Protein AF-A0A165IA42-F1 (afdb_monomer_lite)

Secondary structure (DSSP, 8-state):
--BSSSSS-PBPPP-SS----S---TTHHHHHHHHHHHH-TT--EEEE-S-HHHHHHHHHHHT-HHHHHHTTSHHHHHHHTTEEEE---SHHHHHHHHHH-----SS---TTTS-SS--SEEEE-STHHHHTT-TTS------

Structure (mmCIF, N/CA/C/O backbone):
data_AF-A0A165IA42-F1
#
_entry.id   AF-A0A165IA42-F1
#
loop_
_atom_site.group_PDB
_atom_site.id
_atom_site.type_symbol
_atom_site.label_atom_id
_atom_site.label_alt_id
_atom_site.label_comp_id
_atom_site.label_asym_id
_atom_site.label_entity_id
_atom_site.label_seq_id
_atom_site.pdbx_PDB_ins_code
_atom_site.Cartn_x
_atom_site.Cartn_y
_atom_site.Cartn_z
_atom_site.occupancy
_atom_site.B_iso_or_equiv
_atom_site.auth_seq_id
_atom_site.auth_comp_id
_atom_site.auth_asym_id
_atom_site.auth_atom_id
_atom_site.pdbx_PDB_model_num
ATOM 1 N N . MET A 1 1 ? -14.996 5.527 -6.397 1.00 72.50 1 MET A N 1
ATOM 2 C CA . MET A 1 1 ? -14.810 4.058 -6.387 1.00 72.50 1 MET A CA 1
ATOM 3 C C . MET A 1 1 ? -13.319 3.771 -6.484 1.00 72.50 1 MET A C 1
ATOM 5 O O . MET A 1 1 ? -12.635 4.562 -7.125 1.00 72.50 1 MET A O 1
ATOM 9 N N . ALA A 1 2 ? -12.822 2.720 -5.830 1.00 82.62 2 ALA A N 1
ATOM 10 C CA . ALA A 1 2 ? -11.395 2.396 -5.826 1.00 82.62 2 ALA A CA 1
ATOM 11 C C . ALA A 1 2 ? -10.935 1.867 -7.200 1.00 82.62 2 ALA A C 1
ATOM 13 O O . ALA A 1 2 ? -11.703 1.201 -7.901 1.00 82.62 2 ALA A O 1
ATOM 14 N N . THR A 1 3 ? -9.700 2.176 -7.593 1.00 88.25 3 THR A N 1
ATOM 15 C CA . THR A 1 3 ? -9.101 1.785 -8.879 1.00 88.25 3 THR A CA 1
ATOM 16 C C . THR A 1 3 ? -7.704 1.213 -8.659 1.00 88.25 3 THR A C 1
ATOM 18 O O . THR A 1 3 ? -6.947 1.704 -7.831 1.00 88.25 3 THR A O 1
ATOM 21 N N . LEU A 1 4 ? -7.338 0.183 -9.426 1.00 86.88 4 LEU A N 1
ATOM 22 C CA . LEU A 1 4 ? -5.971 -0.367 -9.435 1.00 86.88 4 LEU A CA 1
ATOM 23 C C . LEU A 1 4 ? -5.025 0.412 -10.352 1.00 86.88 4 LEU A C 1
ATOM 25 O O . LEU A 1 4 ? -3.820 0.201 -10.327 1.00 86.88 4 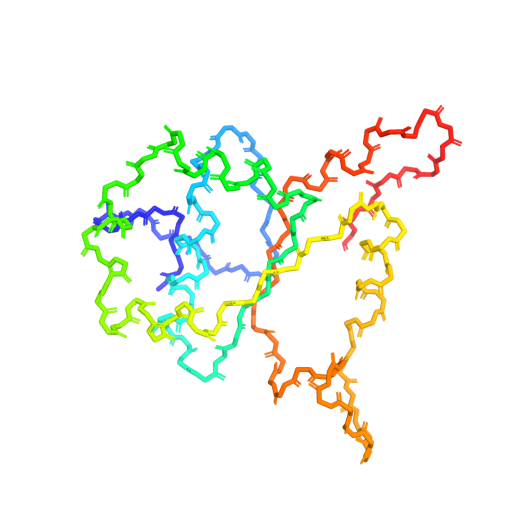LEU A O 1
ATOM 29 N N . PHE A 1 5 ? -5.570 1.282 -11.196 1.00 87.69 5 PHE A N 1
ATOM 30 C CA . PHE A 1 5 ? -4.837 1.958 -12.254 1.00 87.69 5 PHE A CA 1
ATOM 31 C C . PHE A 1 5 ? -5.125 3.462 -12.217 1.00 87.69 5 PHE A C 1
ATOM 33 O O . PHE A 1 5 ? -6.182 3.871 -11.710 1.00 87.69 5 PHE A O 1
ATOM 40 N N . PRO A 1 6 ? -4.211 4.282 -12.764 1.00 83.75 6 PRO A N 1
ATOM 41 C CA . PRO A 1 6 ? -4.422 5.715 -12.888 1.00 83.75 6 PRO A CA 1
ATOM 42 C C . PRO A 1 6 ? -5.593 6.024 -13.825 1.00 83.75 6 PRO A C 1
ATOM 44 O O . PRO A 1 6 ? -5.820 5.335 -14.817 1.00 83.75 6 PRO A O 1
ATOM 47 N N . THR A 1 7 ? -6.352 7.074 -13.519 1.00 78.50 7 THR A N 1
ATOM 48 C CA . THR A 1 7 ? -7.513 7.469 -14.326 1.00 78.50 7 THR A CA 1
ATOM 49 C C . THR A 1 7 ? -7.109 7.952 -15.726 1.00 78.50 7 THR A C 1
ATOM 51 O O . THR A 1 7 ? -6.124 8.685 -15.828 1.00 78.50 7 THR A O 1
ATOM 54 N N . PRO A 1 8 ? -7.899 7.662 -16.780 1.00 78.88 8 PRO A N 1
ATOM 55 C CA . PRO A 1 8 ? -9.167 6.927 -16.771 1.00 78.88 8 PRO A CA 1
ATOM 56 C C . PRO A 1 8 ? -8.946 5.407 -16.698 1.00 78.88 8 PRO A C 1
ATOM 58 O O . PRO A 1 8 ? -8.324 4.814 -17.572 1.00 78.88 8 PRO A O 1
ATOM 61 N N . ALA A 1 9 ? -9.491 4.775 -15.658 1.00 81.81 9 ALA A N 1
ATOM 62 C CA . ALA A 1 9 ? -9.319 3.356 -15.369 1.00 81.81 9 ALA A CA 1
ATOM 63 C C . ALA A 1 9 ? -10.646 2.716 -14.950 1.00 81.81 9 ALA A C 1
ATOM 65 O O . ALA A 1 9 ? -11.513 3.415 -14.413 1.00 81.81 9 ALA A O 1
ATOM 66 N N . PRO A 1 10 ? -10.807 1.395 -15.153 1.00 85.12 10 PRO A N 1
ATOM 67 C CA . PRO A 1 10 ? -11.959 0.677 -14.636 1.00 85.12 10 PRO A CA 1
ATOM 68 C C . PRO A 1 10 ? -11.983 0.755 -13.108 1.00 85.12 10 PRO A C 1
ATOM 70 O O . PRO A 1 10 ? -10.966 0.579 -12.431 1.00 85.12 10 PRO A O 1
ATOM 73 N N . THR A 1 11 ? -13.165 1.028 -12.571 1.00 88.31 11 THR A N 1
ATOM 74 C CA . THR A 1 11 ? -13.413 1.007 -11.135 1.00 88.31 11 THR A CA 1
ATOM 75 C C . THR A 1 11 ? -13.674 -0.415 -10.674 1.00 88.31 11 THR A C 1
ATOM 77 O O . THR A 1 11 ? -14.300 -1.213 -11.374 1.00 88.31 11 THR A O 1
ATOM 80 N N . LEU A 1 12 ? -13.190 -0.737 -9.479 1.00 88.44 12 LEU A N 1
ATOM 81 C CA . LEU A 1 12 ? -13.529 -1.996 -8.836 1.00 88.44 12 LEU A CA 1
ATOM 82 C C . LEU A 1 12 ? -14.973 -1.941 -8.311 1.00 88.44 12 LEU A C 1
ATOM 84 O O . LEU A 1 12 ? -15.416 -0.873 -7.867 1.00 88.44 12 LEU A O 1
ATOM 88 N N . PRO A 1 13 ? -15.708 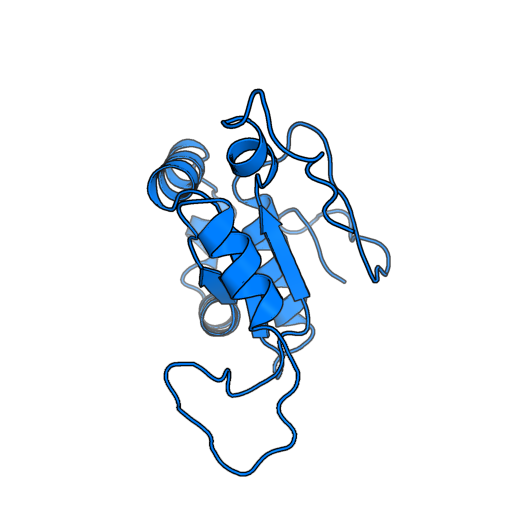-3.068 -8.343 1.00 87.88 13 PRO A N 1
ATOM 89 C CA . PRO A 1 13 ? -16.993 -3.175 -7.663 1.00 87.88 13 PRO A CA 1
ATOM 90 C C . PRO A 1 13 ? -16.809 -3.013 -6.150 1.00 87.88 13 PRO A C 1
ATOM 92 O O . PRO A 1 13 ? -15.694 -3.060 -5.639 1.00 87.88 13 PRO A O 1
ATOM 95 N N . GLU A 1 14 ? -17.900 -2.827 -5.413 1.00 88.06 14 GLU A N 1
ATOM 96 C CA . GLU A 1 14 ? -17.837 -2.823 -3.952 1.00 88.06 14 GLU A CA 1
ATOM 97 C C . GLU A 1 14 ? -17.377 -4.197 -3.438 1.00 88.06 14 GLU A C 1
ATOM 99 O O . GLU A 1 14 ? -17.881 -5.234 -3.873 1.00 88.06 14 GLU A O 1
ATOM 104 N N . PHE A 1 15 ? -16.411 -4.211 -2.519 1.00 88.69 15 PHE A N 1
ATOM 105 C CA . PHE A 1 15 ? -15.851 -5.435 -1.955 1.00 88.69 15 PHE A CA 1
ATOM 106 C C . PHE A 1 15 ? -15.675 -5.312 -0.442 1.00 88.69 15 PHE A C 1
ATOM 108 O O . PHE A 1 15 ? -15.369 -4.245 0.085 1.00 88.69 15 PHE A O 1
ATOM 115 N N . ARG A 1 16 ? -15.840 -6.440 0.258 1.00 89.19 16 ARG A N 1
ATOM 116 C CA . ARG A 1 16 ? -15.388 -6.599 1.653 1.00 89.19 16 ARG A CA 1
ATOM 117 C C . ARG A 1 16 ? -13.999 -7.221 1.708 1.00 89.19 16 ARG A C 1
ATOM 119 O O . ARG A 1 16 ? -13.151 -6.786 2.473 1.00 89.19 16 ARG A O 1
ATOM 126 N N . SER A 1 17 ? -13.784 -8.219 0.863 1.00 90.06 17 SER A N 1
ATOM 127 C CA . SER A 1 17 ? -12.506 -8.858 0.599 1.00 90.06 17 SER A CA 1
ATOM 128 C C . SER A 1 17 ? -12.364 -9.029 -0.909 1.00 90.06 17 SER A C 1
ATOM 130 O O . SER A 1 17 ? -13.348 -9.256 -1.616 1.00 90.06 17 SER A O 1
ATOM 132 N N . LEU A 1 18 ? -11.142 -8.869 -1.404 1.00 90.56 18 LEU A N 1
ATOM 133 C CA . LEU A 1 18 ? -10.813 -9.011 -2.814 1.00 90.56 18 LEU A CA 1
ATOM 134 C C . LEU A 1 18 ? -9.454 -9.695 -2.917 1.00 90.56 18 LEU A C 1
ATOM 136 O O . LEU A 1 18 ? -8.470 -9.199 -2.372 1.00 90.56 18 LEU A O 1
ATOM 140 N N . LEU A 1 19 ? -9.417 -10.821 -3.624 1.00 90.19 19 LEU A N 1
ATOM 141 C CA . LEU A 1 19 ? -8.184 -11.501 -3.990 1.00 90.19 19 LEU A CA 1
ATOM 142 C C . LEU A 1 19 ? -7.894 -11.203 -5.460 1.00 90.19 19 LEU A C 1
ATOM 144 O O . LEU A 1 19 ? -8.746 -11.421 -6.320 1.00 90.19 19 LEU A O 1
ATOM 148 N N . ILE A 1 20 ? -6.701 -10.681 -5.730 1.00 88.31 20 ILE A N 1
ATOM 149 C CA . ILE A 1 20 ? -6.221 -10.401 -7.082 1.00 88.31 20 ILE A CA 1
ATOM 150 C C . ILE A 1 20 ? -5.047 -11.335 -7.332 1.00 88.31 20 ILE A C 1
ATOM 152 O O . ILE A 1 20 ? -4.029 -11.251 -6.648 1.00 88.31 20 ILE A O 1
ATOM 156 N N . GLU A 1 21 ? -5.200 -12.214 -8.314 1.00 86.94 21 GLU A N 1
ATOM 157 C CA . GLU A 1 21 ? -4.156 -13.139 -8.741 1.00 86.94 21 GLU A CA 1
ATOM 158 C C . GLU A 1 21 ? -3.706 -12.810 -10.164 1.00 86.94 21 GLU A C 1
ATOM 160 O O . GLU A 1 21 ? -4.492 -12.351 -10.996 1.00 86.94 21 GLU A O 1
ATOM 165 N N . GLY A 1 22 ? -2.432 -13.077 -10.448 1.00 83.62 22 GLY A N 1
ATOM 166 C CA . GLY A 1 22 ? -1.835 -12.890 -11.766 1.00 83.62 22 GLY A CA 1
ATOM 167 C C . GLY A 1 22 ? -0.902 -11.680 -11.861 1.00 83.62 22 GLY A C 1
ATOM 168 O O . GLY A 1 22 ? -0.598 -11.037 -10.855 1.00 83.62 22 GLY A O 1
ATOM 169 N N . PRO A 1 23 ? -0.395 -11.388 -13.071 1.00 81.38 23 PRO A N 1
ATOM 170 C CA . PRO A 1 23 ? 0.502 -10.264 -13.290 1.00 81.38 23 PRO A CA 1
ATOM 171 C C . PRO A 1 23 ? -0.268 -8.948 -13.147 1.00 81.38 23 PRO A C 1
ATOM 173 O O . PRO A 1 23 ? -1.169 -8.652 -13.930 1.00 81.38 23 PRO A O 1
ATOM 176 N N . PHE A 1 24 ? 0.102 -8.142 -12.157 1.00 85.75 24 PHE A N 1
ATOM 177 C CA . PHE A 1 24 ? -0.409 -6.787 -11.963 1.00 85.75 24 PHE A CA 1
ATOM 178 C C . PHE A 1 24 ? 0.755 -5.788 -11.932 1.00 85.75 24 PHE A C 1
ATOM 180 O O . PHE A 1 24 ? 1.917 -6.158 -11.761 1.00 85.75 24 PHE A O 1
ATOM 187 N N . HIS A 1 25 ? 0.455 -4.503 -12.121 1.00 88.31 25 HIS A N 1
ATOM 188 C CA . HIS A 1 25 ? 1.480 -3.460 -12.072 1.00 88.31 25 HIS A CA 1
ATOM 189 C C . HIS A 1 25 ? 2.010 -3.290 -10.641 1.00 88.31 25 HIS A C 1
ATOM 191 O O . HIS A 1 25 ? 1.195 -3.174 -9.726 1.00 88.31 25 HIS A O 1
ATOM 197 N N . PRO A 1 26 ? 3.330 -3.165 -10.415 1.00 90.06 26 PRO A N 1
ATOM 198 C CA . PRO A 1 26 ? 3.885 -2.944 -9.075 1.00 90.06 26 PRO A CA 1
ATOM 199 C C . PRO A 1 26 ? 3.295 -1.730 -8.339 1.00 90.06 26 PRO A C 1
ATOM 201 O O . PRO A 1 26 ? 3.209 -1.724 -7.113 1.00 90.06 26 PRO A O 1
ATOM 204 N N . SER A 1 27 ? 2.845 -0.707 -9.076 1.00 92.38 27 SER A N 1
ATOM 205 C CA . SER A 1 27 ? 2.177 0.477 -8.522 1.00 92.38 27 SER A CA 1
ATOM 206 C C . SER A 1 27 ? 0.677 0.298 -8.262 1.00 92.38 27 SER A C 1
ATOM 208 O O . SER A 1 27 ? 0.080 1.131 -7.580 1.00 92.38 27 SER A O 1
ATOM 210 N N . ALA A 1 28 ? 0.049 -0.781 -8.737 1.00 92.12 28 ALA A N 1
ATOM 211 C CA . ALA A 1 28 ? -1.379 -1.044 -8.555 1.00 92.12 28 ALA A CA 1
ATOM 212 C C . ALA A 1 28 ? -1.870 -0.973 -7.095 1.00 92.12 28 ALA A C 1
ATOM 214 O O . ALA A 1 28 ? -2.881 -0.307 -6.853 1.00 92.12 28 ALA A O 1
ATOM 215 N N . PRO A 1 29 ? -1.187 -1.573 -6.093 1.00 92.62 29 PRO A N 1
ATOM 216 C CA . PRO A 1 29 ? -1.591 -1.414 -4.694 1.00 92.62 29 PRO A CA 1
ATOM 217 C C . PRO A 1 29 ? -1.537 0.045 -4.222 1.00 92.62 29 PRO A C 1
ATOM 219 O O . PRO A 1 29 ? -2.372 0.458 -3.421 1.00 92.62 29 PRO A O 1
ATOM 222 N N . ILE A 1 30 ? -0.600 0.853 -4.733 1.00 92.94 30 ILE A N 1
ATOM 223 C CA . ILE A 1 30 ? -0.511 2.279 -4.392 1.00 92.94 30 ILE A CA 1
ATOM 224 C C . ILE A 1 30 ? -1.721 3.022 -4.953 1.00 92.94 30 ILE A C 1
ATOM 226 O O . ILE A 1 30 ? -2.383 3.745 -4.211 1.00 92.94 30 ILE A O 1
ATOM 230 N N . HIS A 1 31 ? -2.053 2.805 -6.227 1.00 93.06 31 HIS A N 1
ATOM 231 C CA . HIS A 1 31 ? -3.244 3.394 -6.851 1.00 93.06 31 HIS A CA 1
ATOM 232 C C . HIS A 1 31 ? -4.528 2.997 -6.121 1.00 93.06 31 HIS A C 1
ATOM 234 O O . HIS A 1 31 ? -5.383 3.852 -5.876 1.00 93.06 31 HIS A O 1
ATOM 240 N N . LEU A 1 32 ? -4.633 1.739 -5.682 1.00 92.81 32 LEU A N 1
ATOM 241 C CA . LEU A 1 32 ? -5.767 1.260 -4.892 1.00 92.81 32 LEU A CA 1
ATOM 242 C C . LEU A 1 32 ? -5.912 2.029 -3.582 1.00 92.81 32 LEU A C 1
ATOM 244 O O . LEU A 1 32 ? -6.986 2.542 -3.276 1.00 92.81 32 LEU A O 1
ATOM 248 N N . MET A 1 33 ? -4.827 2.139 -2.820 1.00 93.12 33 MET A N 1
ATOM 249 C CA . MET A 1 33 ? -4.845 2.831 -1.534 1.00 93.12 33 MET A CA 1
ATOM 250 C C . MET A 1 33 ? -5.117 4.325 -1.700 1.00 93.12 33 MET A C 1
ATOM 252 O O . MET A 1 33 ? -5.951 4.879 -0.985 1.00 93.12 33 MET A O 1
ATOM 256 N N . LEU A 1 34 ? -4.471 4.979 -2.669 1.00 92.44 34 LEU A N 1
ATOM 257 C CA . LEU A 1 34 ? -4.672 6.403 -2.933 1.00 92.44 34 LEU A CA 1
ATOM 258 C C . LEU A 1 34 ? -6.105 6.697 -3.384 1.00 92.44 34 LEU A C 1
ATOM 260 O O . LEU A 1 34 ? -6.724 7.627 -2.867 1.00 92.44 34 LEU A O 1
ATOM 264 N N . SER A 1 35 ? -6.653 5.898 -4.304 1.00 91.38 35 SER A N 1
ATOM 265 C CA . SER A 1 35 ? -8.030 6.064 -4.784 1.00 91.38 35 SER A CA 1
ATOM 266 C C . SER A 1 35 ? -9.061 5.780 -3.688 1.00 91.38 35 SER A C 1
ATOM 268 O O . SER A 1 35 ? -10.059 6.495 -3.598 1.00 91.38 35 SER A O 1
ATOM 270 N N . HIS A 1 36 ? -8.809 4.806 -2.807 1.00 91.44 36 HIS A N 1
ATOM 271 C CA . HIS A 1 36 ? -9.666 4.509 -1.655 1.00 91.44 36 HIS A CA 1
ATOM 272 C C . HIS A 1 36 ? -9.665 5.650 -0.628 1.00 91.44 36 HIS A C 1
ATOM 274 O O . HIS A 1 36 ? -10.716 6.177 -0.264 1.00 91.44 36 HIS A O 1
ATOM 280 N N . VAL A 1 37 ? -8.481 6.114 -0.224 1.00 91.19 37 VAL A N 1
ATOM 281 C CA . VAL A 1 37 ? -8.310 7.212 0.746 1.00 91.19 37 VAL A CA 1
ATOM 282 C C . VAL A 1 37 ? -8.803 8.557 0.208 1.00 91.19 37 VAL A C 1
ATOM 284 O O . VAL A 1 37 ? -9.208 9.430 0.982 1.00 91.19 37 VAL A O 1
ATOM 287 N N . ALA A 1 38 ? -8.759 8.761 -1.109 1.00 88.12 38 ALA A N 1
ATOM 288 C CA . ALA A 1 38 ? -9.312 9.956 -1.736 1.00 88.12 38 ALA A CA 1
ATOM 289 C C . ALA A 1 38 ? -10.841 10.041 -1.579 1.00 88.12 38 ALA A C 1
ATOM 291 O O . ALA A 1 38 ? -11.380 11.145 -1.525 1.00 88.12 38 ALA A O 1
ATOM 292 N N . LEU A 1 39 ? -11.531 8.899 -1.475 1.00 85.56 39 LEU 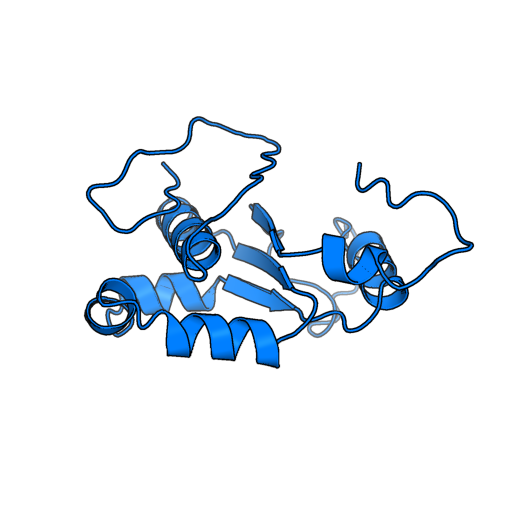A N 1
ATOM 293 C CA . LEU A 1 39 ? -12.981 8.833 -1.254 1.00 85.56 39 LEU A CA 1
ATOM 294 C C . LEU A 1 39 ? -13.342 8.964 0.230 1.00 85.56 39 LEU A C 1
ATOM 296 O O . LEU A 1 39 ? -14.389 9.518 0.558 1.00 85.56 39 LEU A O 1
ATOM 300 N N . GLU A 1 40 ? -12.470 8.488 1.121 1.00 85.31 40 GLU A N 1
ATOM 301 C CA . GLU A 1 40 ? -12.681 8.488 2.570 1.00 85.31 40 GLU A CA 1
ATOM 302 C C . GLU A 1 40 ? -11.615 9.329 3.302 1.00 85.31 40 GLU A C 1
ATOM 304 O O . GLU A 1 40 ? -10.670 8.786 3.882 1.00 85.31 40 GLU A O 1
ATOM 309 N N . PRO A 1 41 ? -11.752 10.669 3.348 1.00 78.75 41 PRO A N 1
ATOM 310 C CA . PRO A 1 41 ? -10.687 11.562 3.820 1.00 78.75 41 PRO A CA 1
ATOM 311 C C . PRO A 1 41 ? -10.323 11.398 5.305 1.00 78.75 41 PRO A C 1
ATOM 313 O O . PRO A 1 41 ? -9.237 11.804 5.714 1.00 78.75 41 PRO A O 1
ATOM 316 N N . PHE A 1 42 ? -11.205 10.800 6.110 1.00 83.69 42 PHE A N 1
ATOM 317 C CA . PHE A 1 42 ? -10.995 10.566 7.545 1.00 83.69 42 PHE A CA 1
ATOM 318 C C . PHE A 1 42 ? -10.451 9.173 7.868 1.00 83.69 42 PHE A C 1
ATOM 320 O O . PHE A 1 42 ? -10.232 8.857 9.038 1.00 83.69 42 PHE A O 1
ATOM 327 N N . ARG A 1 43 ? -10.264 8.322 6.858 1.00 87.38 43 ARG A N 1
ATOM 328 C CA . ARG A 1 43 ? -9.814 6.944 7.040 1.00 87.38 43 ARG A CA 1
ATOM 329 C C . ARG A 1 43 ? -8.366 6.787 6.603 1.00 87.38 43 ARG A C 1
ATOM 331 O O . ARG A 1 43 ? -7.817 7.594 5.851 1.00 87.38 43 ARG A O 1
ATOM 338 N N . ARG A 1 44 ? -7.745 5.738 7.132 1.00 91.00 44 ARG A N 1
ATOM 339 C CA . ARG A 1 44 ? -6.381 5.326 6.803 1.00 91.00 44 ARG A CA 1
ATOM 340 C C . ARG A 1 44 ? -6.416 3.985 6.098 1.00 91.00 44 ARG A C 1
ATOM 342 O O . ARG A 1 44 ? -7.383 3.234 6.233 1.00 91.00 44 ARG A O 1
ATOM 349 N N . THR A 1 45 ? -5.347 3.681 5.386 1.00 92.88 45 THR A N 1
ATOM 350 C CA . THR A 1 45 ? -5.155 2.367 4.773 1.00 92.88 45 THR A CA 1
ATOM 351 C C . THR A 1 45 ? -3.827 1.797 5.215 1.00 92.88 45 THR A C 1
ATOM 353 O O . THR A 1 45 ? -2.877 2.542 5.456 1.00 92.88 45 THR A O 1
ATOM 356 N N . LEU A 1 46 ? -3.798 0.481 5.380 1.00 93.25 46 LEU A N 1
ATOM 357 C CA . LEU A 1 46 ? -2.633 -0.248 5.848 1.00 93.25 46 LEU A CA 1
ATOM 358 C C . LEU A 1 46 ? -2.242 -1.274 4.794 1.00 93.25 46 LEU A C 1
ATOM 360 O O . LEU A 1 46 ? -3.074 -2.074 4.375 1.00 93.25 46 LEU A O 1
ATOM 364 N N . MET A 1 47 ? -0.977 -1.282 4.399 1.00 94.12 47 MET A N 1
ATOM 365 C CA . MET A 1 47 ? -0.411 -2.297 3.520 1.00 94.12 47 MET A CA 1
ATOM 366 C C . MET A 1 47 ? 0.643 -3.104 4.260 1.00 94.12 47 MET A C 1
ATOM 368 O O . MET A 1 47 ? 1.497 -2.544 4.947 1.00 94.12 47 MET A O 1
ATOM 372 N N . LEU A 1 48 ? 0.604 -4.420 4.088 1.00 93.00 48 LEU A N 1
ATOM 373 C CA . LEU A 1 48 ? 1.642 -5.335 4.542 1.00 93.00 48 LEU A CA 1
ATOM 374 C C . LEU A 1 48 ? 2.377 -5.871 3.314 1.00 93.00 48 LEU A C 1
ATOM 376 O O . LEU A 1 48 ? 1.743 -6.410 2.407 1.00 93.00 48 LEU A O 1
ATOM 380 N N . SER A 1 49 ? 3.699 -5.720 3.290 1.00 92.25 49 SER A N 1
ATOM 381 C CA . SER A 1 49 ? 4.560 -6.235 2.221 1.00 92.25 49 SER A CA 1
ATOM 382 C C . SER A 1 49 ? 5.777 -6.952 2.811 1.00 92.25 49 SER A C 1
ATOM 384 O O . SER A 1 49 ? 6.381 -6.433 3.740 1.00 92.25 49 SER A O 1
ATOM 386 N N . PRO A 1 50 ? 6.185 -8.119 2.303 1.00 89.19 50 PRO A N 1
ATOM 387 C CA . PRO A 1 50 ? 7.303 -8.892 2.852 1.00 89.19 50 PRO A CA 1
ATOM 388 C C . PRO A 1 50 ? 8.639 -8.139 2.846 1.00 89.19 50 PRO A C 1
ATOM 390 O O . PRO A 1 50 ? 9.442 -8.258 3.771 1.00 89.19 50 PRO A O 1
ATOM 393 N N . SER A 1 51 ? 8.889 -7.347 1.801 1.00 88.81 51 SER A N 1
ATOM 394 C CA . SER A 1 51 ? 10.195 -6.743 1.554 1.00 88.81 51 SER A CA 1
ATOM 395 C C . SER A 1 51 ? 10.056 -5.324 1.035 1.00 88.81 51 SER A C 1
ATOM 397 O O . SER A 1 51 ? 9.568 -5.068 -0.066 1.00 88.81 51 SER A O 1
ATOM 399 N N . ARG A 1 52 ? 10.568 -4.372 1.823 1.00 91.50 52 ARG A N 1
ATOM 400 C CA . ARG A 1 52 ? 10.667 -2.971 1.400 1.00 91.50 52 ARG A CA 1
ATOM 401 C C . ARG A 1 52 ? 11.582 -2.811 0.195 1.00 91.50 52 ARG A C 1
ATOM 403 O O . ARG A 1 52 ? 11.312 -1.975 -0.660 1.00 91.50 52 ARG A O 1
ATOM 410 N N . LYS A 1 53 ? 12.684 -3.564 0.160 1.00 92.38 53 LYS A N 1
ATOM 411 C CA . LYS A 1 53 ? 13.697 -3.450 -0.890 1.00 92.38 53 LYS A CA 1
ATOM 412 C C . LYS A 1 53 ? 13.120 -3.890 -2.229 1.00 92.38 53 LYS A C 1
ATOM 414 O O . LYS A 1 53 ? 13.240 -3.148 -3.200 1.00 92.38 53 LYS A O 1
ATOM 419 N N . ASP A 1 54 ? 12.465 -5.045 -2.248 1.00 90.50 54 ASP A N 1
ATOM 420 C CA . ASP A 1 54 ? 11.937 -5.621 -3.482 1.00 90.50 54 ASP A CA 1
ATOM 421 C C . ASP A 1 54 ? 10.781 -4.774 -4.001 1.00 90.50 54 ASP A C 1
ATOM 423 O O . ASP A 1 54 ? 10.825 -4.338 -5.150 1.00 90.50 54 ASP A O 1
ATOM 427 N N . PHE A 1 55 ? 9.850 -4.386 -3.122 1.00 91.38 55 PHE A N 1
ATOM 428 C CA . PHE A 1 55 ? 8.765 -3.476 -3.482 1.00 91.38 55 PHE A CA 1
ATOM 429 C C . PHE A 1 55 ? 9.276 -2.131 -4.021 1.00 91.38 55 PHE A C 1
ATOM 431 O O . PHE A 1 55 ? 8.858 -1.690 -5.089 1.00 91.38 55 PHE A O 1
ATOM 438 N N . ALA A 1 56 ? 10.231 -1.490 -3.336 1.00 92.56 56 ALA A N 1
ATOM 439 C CA . ALA A 1 56 ? 10.797 -0.225 -3.799 1.00 92.56 56 ALA A CA 1
ATOM 440 C C . ALA A 1 56 ? 11.513 -0.375 -5.149 1.00 92.56 56 ALA A C 1
ATOM 442 O O . ALA A 1 56 ? 11.344 0.467 -6.026 1.00 92.56 56 ALA A O 1
ATOM 443 N N . SER A 1 57 ? 12.286 -1.449 -5.337 1.00 94.19 57 SER A N 1
ATOM 444 C CA . SER A 1 57 ? 12.957 -1.710 -6.612 1.00 94.19 57 SER A CA 1
ATOM 445 C C . SER A 1 57 ? 11.966 -1.975 -7.746 1.00 94.19 57 SER A C 1
ATOM 447 O O . SER A 1 57 ? 12.152 -1.448 -8.837 1.00 94.19 57 SER A O 1
ATOM 449 N N . ALA A 1 58 ? 10.876 -2.703 -7.486 1.00 92.12 58 ALA A N 1
ATOM 450 C CA . ALA A 1 58 ? 9.830 -2.957 -8.468 1.00 92.12 58 ALA A CA 1
ATOM 451 C C . ALA A 1 58 ? 9.139 -1.656 -8.904 1.00 92.12 58 ALA A C 1
ATOM 453 O O . ALA A 1 58 ? 8.906 -1.462 -10.094 1.00 92.12 58 ALA A O 1
ATOM 454 N N . LEU A 1 59 ? 8.885 -0.735 -7.969 1.00 91.75 59 LEU A N 1
ATOM 455 C CA . LEU A 1 59 ? 8.341 0.591 -8.279 1.00 91.75 59 LEU A CA 1
ATOM 456 C C . LEU A 1 59 ? 9.306 1.450 -9.101 1.00 91.75 59 LEU A C 1
ATOM 458 O O . LEU A 1 59 ? 8.881 2.076 -10.068 1.00 91.75 59 LEU A O 1
ATOM 462 N N . ILE A 1 60 ? 10.592 1.466 -8.734 1.00 93.25 60 ILE A N 1
ATOM 463 C CA . ILE A 1 60 ? 11.626 2.215 -9.465 1.00 93.25 60 ILE A CA 1
ATOM 464 C C . ILE A 1 60 ? 11.772 1.669 -10.889 1.00 93.25 60 ILE A C 1
ATOM 466 O O . ILE A 1 60 ? 11.850 2.445 -11.833 1.00 93.25 60 ILE A O 1
ATOM 470 N N . ASN A 1 61 ? 11.777 0.344 -11.048 1.00 93.81 61 ASN A N 1
ATOM 471 C CA . ASN A 1 61 ? 11.919 -0.306 -12.351 1.00 93.81 61 ASN A CA 1
ATOM 472 C C . ASN A 1 61 ? 10.677 -0.139 -13.235 1.00 93.81 61 ASN A C 1
ATOM 474 O O . ASN A 1 61 ? 10.806 -0.087 -14.454 1.00 93.81 61 ASN A O 1
ATOM 478 N N . PHE A 1 62 ? 9.484 -0.099 -12.634 1.00 92.06 62 PHE A N 1
ATOM 479 C CA . PHE A 1 62 ? 8.233 0.111 -13.364 1.00 92.06 62 PHE A CA 1
ATOM 480 C C . PHE A 1 62 ? 8.069 1.559 -13.840 1.00 92.06 62 PHE A C 1
ATOM 482 O O . PHE A 1 62 ? 7.438 1.787 -14.866 1.00 92.06 62 PHE A O 1
ATOM 489 N N . ASP A 1 63 ? 8.665 2.511 -13.117 1.00 90.81 63 ASP A N 1
ATOM 490 C CA . ASP A 1 63 ? 8.788 3.911 -13.523 1.00 90.81 63 ASP A CA 1
ATOM 491 C C . ASP A 1 63 ? 7.440 4.587 -13.851 1.00 90.81 63 ASP A C 1
ATOM 493 O O . ASP A 1 63 ? 7.234 5.159 -14.919 1.00 90.81 63 ASP A O 1
ATOM 497 N N . ASP A 1 64 ? 6.489 4.502 -12.914 1.00 91.50 64 ASP A N 1
ATOM 498 C CA . ASP A 1 64 ? 5.113 4.973 -13.111 1.00 91.50 64 ASP A CA 1
ATOM 499 C C . ASP A 1 64 ? 5.031 6.494 -13.356 1.00 91.50 64 ASP A C 1
ATOM 501 O O . ASP A 1 64 ? 5.150 7.311 -12.434 1.00 91.50 64 ASP A O 1
ATOM 505 N N . GLU A 1 65 ? 4.756 6.871 -14.605 1.00 92.31 65 GLU A N 1
ATOM 506 C CA . GLU A 1 65 ? 4.569 8.260 -15.036 1.00 92.31 65 GLU A CA 1
ATOM 507 C C . GLU A 1 65 ? 3.475 8.993 -14.250 1.00 92.31 65 GLU A C 1
ATOM 509 O O . GLU A 1 65 ? 3.628 10.174 -13.926 1.00 92.31 65 GLU A O 1
ATOM 514 N N . TRP A 1 66 ? 2.386 8.316 -13.874 1.00 91.94 66 TRP A N 1
ATOM 515 C CA . TRP A 1 66 ? 1.316 8.971 -13.126 1.00 91.94 66 TRP A CA 1
ATOM 516 C C . TRP A 1 66 ? 1.800 9.409 -11.747 1.00 91.94 66 TRP A C 1
ATOM 518 O O . TRP A 1 66 ? 1.515 10.537 -11.338 1.00 91.94 66 TRP A O 1
ATOM 528 N N . LEU A 1 67 ? 2.558 8.551 -11.054 1.00 90.19 67 LEU A N 1
ATOM 529 C CA . LEU A 1 67 ? 3.110 8.866 -9.734 1.00 90.19 67 LEU A CA 1
ATOM 530 C C . LEU A 1 67 ? 4.166 9.970 -9.809 1.00 90.19 67 LEU A C 1
ATOM 532 O O . LEU A 1 67 ? 4.240 10.784 -8.891 1.00 90.19 67 LEU A O 1
ATOM 536 N N . LYS A 1 68 ? 4.938 10.062 -10.895 1.00 90.81 68 LYS A N 1
ATOM 537 C CA . LYS A 1 68 ? 5.867 11.187 -11.089 1.00 90.81 68 LYS A CA 1
ATOM 538 C C . LYS A 1 68 ? 5.135 12.515 -11.243 1.00 90.81 68 LYS A C 1
ATOM 540 O O . LYS A 1 68 ? 5.516 13.498 -10.612 1.00 90.81 68 LYS A O 1
ATOM 545 N N . ILE A 1 69 ? 4.090 12.534 -12.070 1.00 93.00 69 ILE A N 1
ATOM 546 C CA . ILE A 1 69 ? 3.341 13.754 -12.384 1.00 93.00 69 ILE A CA 1
ATOM 547 C C . ILE A 1 69 ? 2.507 14.191 -11.173 1.00 93.00 69 ILE A C 1
ATOM 549 O O . ILE A 1 69 ? 2.602 15.335 -10.737 1.00 93.00 69 ILE A O 1
ATOM 553 N N . HIS A 1 70 ? 1.740 13.271 -10.587 1.00 90.62 70 HIS A N 1
ATOM 554 C CA . HIS A 1 70 ? 0.730 13.595 -9.575 1.00 90.62 70 HIS A CA 1
ATOM 555 C C . HIS A 1 70 ? 1.199 13.343 -8.140 1.00 90.62 70 HIS A C 1
ATOM 557 O O . HIS A 1 70 ? 0.536 13.773 -7.198 1.00 90.62 70 HIS A O 1
ATOM 563 N N . GLY A 1 71 ? 2.330 12.663 -7.928 1.00 86.62 71 GLY A N 1
ATOM 564 C CA . GLY A 1 71 ? 2.832 12.330 -6.589 1.00 86.62 71 GLY A CA 1
ATOM 565 C C . GLY A 1 71 ? 3.197 13.555 -5.754 1.00 86.62 71 GLY A C 1
ATOM 566 O O . GLY A 1 71 ? 3.086 13.517 -4.531 1.00 86.62 71 GLY A O 1
ATOM 567 N N . SER A 1 72 ? 3.568 14.655 -6.413 1.00 88.81 72 SER A N 1
ATOM 568 C CA . SER A 1 72 ? 3.881 15.938 -5.772 1.00 88.81 72 SER A CA 1
ATOM 569 C C . SER A 1 72 ? 2.657 16.831 -5.536 1.00 88.81 72 SER A C 1
ATOM 571 O O . SER A 1 72 ? 2.762 17.869 -4.882 1.00 88.81 72 SER A O 1
ATOM 573 N N . GLU A 1 73 ? 1.478 16.441 -6.025 1.00 92.56 73 GLU A N 1
ATOM 574 C CA . GLU A 1 73 ? 0.264 17.221 -5.818 1.00 92.56 73 GLU A CA 1
ATOM 575 C C . GLU A 1 73 ? -0.201 17.138 -4.365 1.00 92.56 73 GLU A C 1
ATOM 577 O O . GLU A 1 73 ? -0.214 16.069 -3.751 1.00 92.56 73 GLU A O 1
ATOM 582 N N . GLY A 1 74 ? -0.688 18.258 -3.824 1.00 90.00 74 GLY A N 1
ATOM 583 C CA . GLY A 1 74 ? -1.163 18.318 -2.439 1.00 90.00 74 GLY A CA 1
ATOM 584 C C . GLY A 1 74 ? -2.283 17.318 -2.127 1.00 90.00 74 GLY A C 1
ATOM 585 O O . GLY A 1 74 ? -2.363 16.815 -1.009 1.00 90.00 74 GLY A O 1
ATOM 586 N N . ARG A 1 75 ? -3.120 16.972 -3.116 1.00 87.75 75 ARG A N 1
ATOM 587 C CA . ARG A 1 75 ? -4.168 15.948 -2.961 1.00 87.75 75 ARG A CA 1
ATOM 588 C C 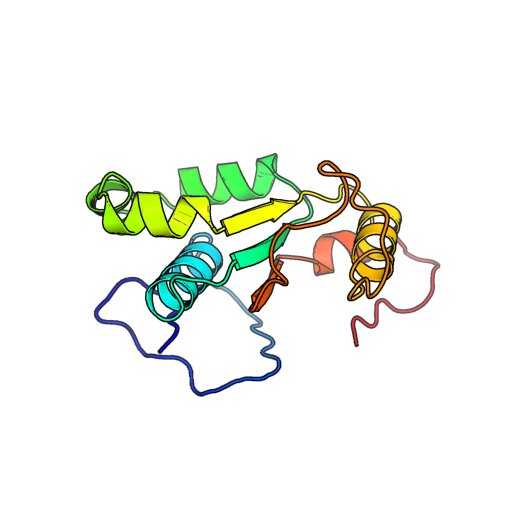. ARG A 1 75 ? -3.569 14.555 -2.783 1.00 87.75 75 ARG A C 1
ATOM 590 O O . ARG A 1 75 ? -3.949 13.855 -1.846 1.00 87.75 75 ARG A O 1
ATOM 597 N N . THR A 1 76 ? -2.612 14.188 -3.631 1.00 90.25 76 THR A N 1
ATOM 598 C CA . THR A 1 76 ? -1.924 12.892 -3.585 1.00 90.25 76 THR A CA 1
ATOM 599 C C . THR A 1 76 ? -1.030 12.778 -2.359 1.00 90.25 76 THR A C 1
ATOM 601 O O . THR A 1 76 ? -1.095 11.772 -1.664 1.00 90.25 76 THR A O 1
ATOM 604 N N . CYS A 1 77 ? -0.277 13.829 -2.021 1.00 90.12 77 CYS A N 1
ATOM 605 C CA . CYS A 1 77 ? 0.502 13.919 -0.783 1.00 90.12 77 CYS A CA 1
ATOM 606 C C . CYS A 1 77 ? -0.389 13.818 0.465 1.00 90.12 77 CYS A C 1
ATOM 608 O O . CYS A 1 77 ? -0.069 13.131 1.435 1.00 90.12 77 CYS A O 1
ATOM 610 N N . GLY A 1 78 ? -1.546 14.483 0.443 1.00 90.50 78 GLY A N 1
ATOM 611 C CA . GLY A 1 78 ? -2.537 14.371 1.504 1.00 90.50 78 GLY A CA 1
ATOM 612 C C . GLY A 1 78 ? -3.040 12.936 1.644 1.00 90.50 78 GLY A C 1
ATOM 613 O O . GLY A 1 78 ? -3.080 12.415 2.757 1.00 90.50 78 GLY A O 1
ATOM 614 N N . ALA A 1 79 ? -3.389 12.279 0.537 1.00 90.50 79 ALA A N 1
ATOM 615 C CA . ALA A 1 79 ? -3.814 10.882 0.544 1.00 90.50 79 ALA A CA 1
ATOM 616 C C . ALA A 1 79 ? -2.698 9.935 1.018 1.00 90.50 79 ALA A C 1
ATOM 618 O O . ALA A 1 79 ? -2.946 9.109 1.892 1.00 90.50 79 ALA A O 1
ATOM 619 N N . SER A 1 80 ? -1.466 10.100 0.529 1.00 91.06 80 SER A N 1
ATOM 620 C CA . SER A 1 80 ? -0.323 9.254 0.892 1.00 91.06 80 SER A CA 1
ATOM 621 C C . SER A 1 80 ? 0.055 9.370 2.369 1.00 91.06 80 SER A C 1
ATOM 623 O O . SER A 1 80 ? 0.429 8.372 2.971 1.00 91.06 80 SER A O 1
ATOM 625 N N . SER A 1 81 ? -0.139 10.534 3.001 1.00 91.81 81 SER A N 1
ATOM 626 C CA . SER A 1 81 ? 0.078 10.706 4.450 1.00 91.81 81 SER A CA 1
ATOM 627 C C . SER A 1 81 ? -0.836 9.842 5.339 1.00 91.81 81 SER A C 1
ATOM 629 O O . SER A 1 81 ? -0.594 9.700 6.540 1.00 91.81 81 SER A O 1
ATOM 631 N N . ARG A 1 82 ? -1.902 9.272 4.762 1.00 91.31 82 ARG A N 1
ATOM 632 C CA . ARG A 1 82 ? -2.855 8.367 5.426 1.00 91.31 82 ARG A CA 1
ATOM 633 C C . ARG A 1 82 ? -2.702 6.912 4.970 1.00 91.31 82 ARG A C 1
ATOM 635 O O . ARG A 1 82 ? -3.548 6.079 5.302 1.00 91.31 82 ARG A O 1
ATOM 642 N N . VAL A 1 83 ? -1.659 6.622 4.200 1.00 92.56 83 VAL A N 1
ATOM 643 C CA . VAL A 1 83 ? -1.271 5.274 3.796 1.00 92.56 83 VAL A CA 1
ATOM 644 C C . VAL A 1 83 ? -0.082 4.857 4.648 1.00 92.56 83 VAL A C 1
ATOM 646 O O . VAL A 1 83 ? 0.980 5.472 4.588 1.00 92.56 83 VAL A O 1
ATOM 649 N N . ASP A 1 84 ? -0.257 3.793 5.418 1.00 92.12 84 ASP A N 1
ATOM 650 C CA . ASP A 1 84 ? 0.797 3.210 6.236 1.00 92.12 84 ASP A CA 1
ATOM 651 C C . ASP A 1 84 ? 1.239 1.882 5.604 1.00 92.12 84 ASP A C 1
ATOM 653 O O . ASP A 1 84 ? 0.409 1.042 5.259 1.00 92.12 84 ASP A O 1
ATOM 657 N N . ILE A 1 85 ? 2.550 1.679 5.431 1.00 92.81 85 ILE A N 1
ATOM 658 C CA . ILE A 1 85 ? 3.106 0.436 4.876 1.00 92.81 85 ILE A CA 1
ATOM 659 C C . ILE A 1 85 ? 4.034 -0.198 5.908 1.00 92.81 85 ILE A C 1
ATOM 661 O O . ILE A 1 85 ? 5.032 0.404 6.311 1.00 92.81 85 ILE A O 1
ATOM 665 N N . LEU A 1 86 ? 3.714 -1.423 6.320 1.00 92.31 86 LEU A N 1
ATOM 666 C CA . LEU A 1 86 ? 4.533 -2.225 7.221 1.00 92.31 86 LEU A CA 1
ATOM 667 C C . LEU A 1 86 ? 5.210 -3.352 6.451 1.00 92.31 86 LEU A C 1
ATOM 669 O O . LEU A 1 86 ? 4.629 -3.943 5.540 1.00 92.31 86 LEU A O 1
ATOM 673 N N . TYR A 1 87 ? 6.433 -3.669 6.872 1.00 92.44 87 TYR A N 1
ATOM 674 C CA . TYR A 1 87 ? 7.273 -4.645 6.193 1.00 92.44 87 TYR A CA 1
ATOM 675 C C . TYR A 1 87 ? 7.652 -5.820 7.102 1.00 92.44 87 TYR A C 1
ATOM 677 O O . TYR A 1 87 ? 8.756 -5.812 7.652 1.00 92.44 87 TYR A O 1
ATOM 685 N N . PRO A 1 88 ? 6.747 -6.789 7.352 1.00 90.56 88 PRO A N 1
ATOM 686 C CA . PRO A 1 88 ? 7.078 -7.975 8.136 1.00 90.56 88 PRO A CA 1
ATOM 687 C C . PRO A 1 88 ? 8.088 -8.864 7.389 1.00 90.56 88 PRO A C 1
ATOM 689 O O . PRO A 1 88 ? 7.739 -9.411 6.346 1.00 90.56 88 PRO A O 1
ATOM 692 N N . PRO A 1 89 ? 9.302 -9.084 7.931 1.00 86.00 89 PRO A N 1
ATOM 693 C CA . PRO A 1 89 ? 10.341 -9.842 7.232 1.00 86.00 89 PRO A CA 1
ATOM 694 C C . PRO A 1 89 ? 10.127 -11.360 7.277 1.00 86.00 89 PRO A C 1
ATOM 696 O O . PRO A 1 89 ? 10.740 -12.083 6.503 1.00 86.00 89 PRO A O 1
ATOM 699 N N . THR A 1 90 ? 9.311 -11.870 8.209 1.00 87.81 90 THR A N 1
ATOM 700 C CA . THR A 1 90 ? 9.031 -13.309 8.332 1.00 87.81 90 THR A CA 1
ATOM 701 C C . THR A 1 90 ? 7.547 -13.569 8.569 1.00 87.81 90 THR A C 1
ATOM 703 O O . THR A 1 90 ? 6.817 -12.697 9.052 1.00 87.81 90 THR A O 1
ATOM 706 N N . ARG A 1 91 ? 7.103 -14.806 8.311 1.00 86.44 91 ARG A N 1
ATOM 707 C CA . ARG A 1 91 ? 5.729 -15.260 8.585 1.00 86.44 91 ARG A CA 1
ATOM 708 C C . ARG A 1 91 ? 5.306 -15.032 10.037 1.00 86.44 91 ARG A C 1
ATOM 710 O O . ARG A 1 91 ? 4.177 -14.618 10.284 1.00 86.44 91 ARG A O 1
ATOM 717 N N . ALA A 1 92 ? 6.211 -15.251 10.993 1.00 88.06 92 ALA A N 1
ATOM 718 C CA . ALA A 1 92 ? 5.937 -15.006 12.407 1.00 88.06 92 ALA A CA 1
ATOM 719 C C . ALA A 1 92 ? 5.650 -13.521 12.685 1.00 88.06 92 ALA A C 1
ATOM 721 O O . ALA A 1 92 ? 4.727 -13.209 13.432 1.00 88.06 92 ALA A O 1
ATOM 722 N N . HIS A 1 93 ? 6.378 -12.603 12.037 1.00 88.81 93 HIS A N 1
ATOM 723 C CA . HIS A 1 93 ? 6.104 -11.168 12.148 1.00 88.81 93 HIS A CA 1
ATOM 724 C C . HIS A 1 93 ? 4.764 -10.799 11.515 1.00 88.81 93 HIS A C 1
ATOM 726 O O . HIS A 1 93 ? 4.022 -10.015 12.099 1.00 88.81 93 HIS A O 1
ATOM 732 N N . LEU A 1 94 ? 4.427 -11.378 10.358 1.00 89.44 94 LEU A N 1
ATOM 733 C CA . LEU A 1 94 ? 3.122 -11.162 9.734 1.00 89.44 94 LEU A CA 1
ATOM 734 C C . LEU A 1 94 ? 1.989 -11.629 10.660 1.00 89.44 94 LEU A C 1
ATOM 736 O O . LEU A 1 94 ? 1.081 -10.854 10.945 1.00 89.44 94 LEU A O 1
ATOM 740 N N . ALA A 1 95 ? 2.068 -12.857 11.177 1.00 89.75 95 ALA A N 1
ATOM 741 C CA . ALA A 1 95 ? 1.074 -13.411 12.097 1.00 89.75 95 ALA A CA 1
ATOM 742 C C . ALA A 1 95 ? 0.963 -12.591 13.395 1.00 89.75 95 ALA A C 1
ATOM 744 O O . ALA A 1 95 ? -0.138 -12.347 13.892 1.00 89.75 95 ALA A O 1
ATOM 745 N N . LEU A 1 96 ? 2.092 -12.105 13.917 1.00 89.38 96 LEU A N 1
ATOM 746 C CA . LEU A 1 96 ? 2.109 -11.216 15.073 1.00 89.38 96 LEU A CA 1
ATOM 747 C C . LEU A 1 96 ? 1.391 -9.896 14.765 1.00 89.38 96 LEU A C 1
ATOM 749 O O . LEU A 1 96 ? 0.516 -9.497 15.521 1.00 89.38 96 LEU A O 1
ATOM 753 N N . ILE A 1 97 ? 1.699 -9.241 13.642 1.00 88.81 97 ILE A N 1
ATOM 754 C CA . ILE A 1 97 ? 1.023 -7.997 13.243 1.00 88.81 97 ILE A CA 1
ATOM 755 C C . ILE A 1 97 ? -0.479 -8.234 13.094 1.00 88.81 97 ILE A C 1
ATOM 757 O O . ILE A 1 97 ? -1.260 -7.489 13.677 1.00 88.81 97 ILE A O 1
ATOM 761 N N . LEU A 1 98 ? -0.884 -9.291 12.387 1.00 88.69 98 LEU A N 1
ATOM 762 C CA . LEU A 1 98 ? -2.296 -9.619 12.186 1.00 88.69 98 LEU A CA 1
ATOM 763 C C . LEU A 1 98 ? -3.024 -9.908 13.506 1.00 88.69 98 LEU A C 1
ATOM 765 O O . LEU A 1 98 ? -4.143 -9.445 13.684 1.00 88.69 98 LEU A O 1
ATOM 769 N N . SER A 1 99 ? -2.392 -10.598 14.459 1.00 87.69 99 SER A N 1
ATOM 770 C CA . SER A 1 99 ? -2.990 -10.831 15.787 1.00 87.69 99 SER A CA 1
ATOM 771 C C . SER A 1 99 ? -3.048 -9.571 16.660 1.00 87.69 99 SER A C 1
ATOM 773 O O . SER A 1 99 ? -3.916 -9.455 17.525 1.00 87.69 99 SER A O 1
ATOM 775 N N . MET A 1 100 ? -2.172 -8.592 16.417 1.00 84.62 100 MET A N 1
ATOM 776 C CA . MET A 1 100 ? -2.223 -7.279 17.067 1.00 84.62 100 MET A CA 1
ATOM 777 C C . MET A 1 100 ? -3.264 -6.336 16.447 1.00 84.62 100 MET A C 1
ATOM 779 O O . MET A 1 100 ? -3.616 -5.344 17.084 1.00 84.62 100 MET A O 1
ATOM 783 N N . LEU A 1 101 ? -3.792 -6.628 15.253 1.00 84.69 101 LEU A N 1
ATOM 784 C CA . LEU A 1 101 ? -4.881 -5.856 14.650 1.00 84.69 101 LEU A CA 1
ATOM 785 C C . LEU A 1 101 ? -6.213 -6.206 15.323 1.00 84.69 101 LEU A C 1
ATOM 787 O O . LEU A 1 101 ? -6.972 -7.051 14.860 1.00 84.69 101 LEU A O 1
ATOM 791 N N . HIS A 1 102 ? -6.513 -5.524 16.420 1.00 79.94 102 HIS A N 1
ATOM 792 C CA . HIS A 1 102 ? -7.816 -5.577 17.071 1.00 79.94 102 HIS A CA 1
ATOM 793 C C . HIS A 1 102 ? -8.283 -4.167 17.426 1.00 79.94 102 HIS A C 1
ATOM 795 O O . HIS A 1 102 ? -7.481 -3.254 17.635 1.00 79.94 102 HIS A O 1
ATOM 801 N N . VAL A 1 103 ? -9.601 -3.982 17.479 1.00 78.69 103 VAL A N 1
ATOM 802 C CA . VAL A 1 103 ? -10.187 -2.738 17.980 1.00 78.69 103 VAL A CA 1
ATOM 803 C C . VAL A 1 103 ? -9.984 -2.717 19.490 1.00 78.69 103 VAL A C 1
ATOM 805 O O . VAL A 1 103 ? -10.335 -3.672 20.180 1.00 78.69 103 VAL A O 1
ATOM 808 N N . HIS A 1 104 ? -9.352 -1.661 19.991 1.00 69.19 104 HIS A N 1
ATOM 809 C CA . HIS A 1 104 ? -9.098 -1.504 21.414 1.00 69.19 104 HIS A CA 1
ATOM 810 C C . HIS A 1 104 ? -10.187 -0.614 22.024 1.00 69.19 104 HIS A C 1
ATOM 812 O O . HIS A 1 104 ? -10.274 0.563 21.684 1.00 69.19 104 HIS A O 1
ATOM 818 N N . ASP A 1 105 ? -10.988 -1.170 22.937 1.00 65.69 105 ASP A N 1
ATOM 819 C CA . ASP A 1 105 ? -12.071 -0.455 23.639 1.00 65.69 105 ASP A CA 1
ATOM 820 C C . ASP A 1 105 ? -11.601 0.192 24.971 1.00 65.69 105 ASP A C 1
ATOM 822 O O . ASP A 1 105 ? -12.410 0.672 25.765 1.00 65.69 105 ASP A O 1
ATOM 826 N N . GLY A 1 106 ? -10.287 0.187 25.249 1.00 61.19 106 GLY A N 1
ATOM 827 C CA . GLY A 1 106 ? -9.691 0.505 26.558 1.00 61.19 106 GLY A CA 1
ATOM 828 C C . GLY A 1 106 ? -8.868 1.803 26.650 1.00 61.19 106 GLY A C 1
ATOM 829 O O . GLY A 1 106 ? -8.440 2.380 25.656 1.00 61.19 106 GLY A O 1
ATOM 830 N N . SER A 1 107 ? -8.616 2.244 27.891 1.00 55.19 107 SER A N 1
ATOM 831 C CA . SER A 1 107 ? -8.054 3.549 28.300 1.00 55.19 107 SER A CA 1
ATOM 832 C C . SER A 1 107 ? -6.544 3.758 28.096 1.00 55.19 107 SER A C 1
ATOM 834 O O . SER A 1 107 ? -6.054 4.864 28.328 1.00 55.19 107 SER A O 1
ATOM 836 N N . PHE A 1 108 ? -5.793 2.739 27.667 1.00 57.75 108 PHE A N 1
ATOM 837 C CA . PHE A 1 108 ? -4.338 2.824 27.502 1.00 57.75 108 PHE A CA 1
ATOM 838 C C . PHE A 1 108 ? -3.941 2.867 26.027 1.00 57.75 108 PHE A C 1
ATOM 840 O O . PHE A 1 108 ? -3.753 1.846 25.371 1.00 57.75 108 PHE A O 1
ATOM 847 N N . TYR A 1 109 ? -3.768 4.087 25.523 1.00 61.53 109 TYR A N 1
ATOM 848 C CA . TYR A 1 109 ? -3.236 4.355 24.192 1.00 61.53 109 TYR A CA 1
ATOM 849 C C . TYR A 1 109 ? -1.720 4.482 24.267 1.00 61.53 109 TYR A C 1
ATOM 851 O O . TYR A 1 109 ? -1.199 5.433 24.851 1.00 61.53 109 TYR A O 1
ATOM 859 N N . HIS A 1 110 ? -1.000 3.544 23.655 1.00 65.38 110 HIS A N 1
ATOM 860 C CA . HIS A 1 110 ? 0.427 3.719 23.437 1.00 65.38 110 HIS A CA 1
ATOM 861 C C . HIS A 1 110 ? 0.657 4.149 21.979 1.00 65.38 110 HIS A C 1
ATOM 863 O O . HIS A 1 110 ? 0.491 3.339 21.066 1.00 65.38 110 HIS A O 1
ATOM 869 N N . PRO A 1 111 ? 1.081 5.402 21.719 1.00 65.25 111 PRO A N 1
ATOM 870 C CA . PRO A 1 111 ? 1.053 6.008 20.381 1.00 65.25 111 PRO A CA 1
ATOM 871 C C . PRO A 1 111 ? 1.950 5.307 19.352 1.00 65.25 111 PRO A C 1
ATOM 873 O O . PRO A 1 111 ? 1.831 5.563 18.160 1.00 65.25 111 PRO A O 1
ATOM 876 N N . LYS A 1 112 ? 2.858 4.430 19.799 1.00 67.06 112 LYS A N 1
ATOM 877 C CA . LYS A 1 112 ? 3.721 3.632 18.914 1.00 67.06 112 LYS A CA 1
ATOM 878 C C . LYS A 1 112 ? 3.096 2.310 18.459 1.00 67.06 112 LYS A C 1
ATOM 880 O O . LYS A 1 112 ? 3.624 1.698 17.542 1.00 67.06 112 LYS A O 1
ATOM 885 N N . THR A 1 113 ? 2.041 1.843 19.122 1.00 66.50 113 THR A N 1
ATOM 886 C CA . THR A 1 113 ? 1.440 0.518 18.883 1.00 66.50 113 THR A CA 1
ATOM 887 C C . THR A 1 113 ? -0.052 0.590 18.575 1.00 66.50 113 THR A C 1
ATOM 889 O O . THR A 1 113 ? -0.606 -0.377 18.068 1.00 66.50 113 THR A O 1
ATOM 892 N N . THR A 1 114 ? -0.703 1.726 18.841 1.00 72.44 114 THR A N 1
ATOM 893 C CA . THR A 1 114 ? -2.107 1.970 18.495 1.00 72.44 114 THR A CA 1
ATOM 894 C C . THR A 1 114 ? -2.210 2.993 17.372 1.00 72.44 114 THR A C 1
ATOM 896 O O . THR A 1 114 ? -1.717 4.115 17.509 1.00 72.44 114 THR A O 1
ATOM 899 N N . LEU A 1 115 ? -2.893 2.633 16.285 1.00 74.75 115 LEU A N 1
ATOM 900 C CA . LEU A 1 115 ? -3.289 3.592 15.256 1.00 74.75 115 LEU A CA 1
ATOM 901 C C . LEU A 1 115 ? -4.362 4.530 15.818 1.00 74.75 115 LEU A C 1
ATOM 903 O O . LEU A 1 115 ? -5.270 4.093 16.521 1.00 74.75 115 LEU A O 1
ATOM 907 N N . SER A 1 116 ? -4.279 5.820 15.487 1.00 73.81 116 SER A N 1
ATOM 908 C CA . SER A 1 116 ? -5.254 6.819 15.952 1.00 73.81 116 SER A CA 1
ATOM 909 C C . SER A 1 116 ? -6.655 6.621 15.367 1.00 73.81 116 SER A C 1
ATOM 911 O O . SER A 1 116 ? -7.630 7.131 15.9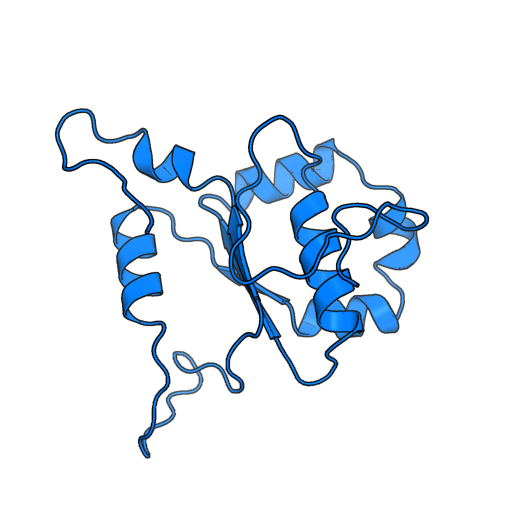10 1.00 73.81 116 SER A O 1
ATOM 913 N N . VAL A 1 117 ? -6.748 5.913 14.240 1.00 81.06 117 VAL A N 1
ATOM 914 C CA . VAL A 1 117 ? -7.984 5.612 13.519 1.00 81.06 117 VAL A CA 1
ATOM 915 C C . VAL A 1 117 ? -7.871 4.199 12.960 1.00 81.06 117 VAL A C 1
ATOM 917 O O . VAL A 1 117 ? -6.833 3.841 12.401 1.00 81.06 117 VAL A O 1
ATOM 920 N N . ALA A 1 118 ? -8.941 3.411 13.082 1.00 83.88 118 ALA A N 1
ATOM 921 C CA . ALA A 1 118 ? -9.013 2.092 12.466 1.00 83.88 118 ALA A CA 1
ATOM 922 C C . ALA A 1 118 ? -8.917 2.210 10.928 1.00 83.88 118 ALA A C 1
ATOM 924 O O . ALA A 1 118 ? -9.657 3.013 10.338 1.00 83.88 118 ALA A O 1
ATOM 925 N N . PRO A 1 119 ? -8.029 1.442 10.271 1.00 88.31 119 PRO A N 1
ATOM 926 C CA . PRO A 1 119 ? -7.896 1.481 8.821 1.00 88.31 119 PRO A CA 1
ATOM 927 C C . PRO A 1 119 ? -9.180 0.971 8.153 1.00 88.31 119 PRO A C 1
ATOM 929 O O . PRO A 1 119 ? -9.785 0.015 8.632 1.00 88.31 119 PRO A O 1
ATOM 932 N N . SER A 1 120 ? -9.605 1.604 7.055 1.00 90.88 120 SER A N 1
ATOM 933 C CA . SER A 1 120 ? -10.771 1.142 6.280 1.00 90.88 120 SER A CA 1
ATOM 934 C C . SER A 1 120 ? -10.414 0.137 5.187 1.00 90.88 120 SER A C 1
ATOM 936 O O . SER A 1 120 ? -11.301 -0.543 4.681 1.00 90.88 120 SER A O 1
ATOM 938 N N . LEU A 1 121 ? -9.127 0.005 4.854 1.00 92.06 121 LEU A N 1
ATOM 939 C CA . LEU A 1 121 ? -8.618 -0.989 3.914 1.00 92.06 121 LEU A CA 1
ATOM 940 C C . LEU A 1 121 ? -7.305 -1.577 4.432 1.00 92.06 121 LEU A C 1
ATOM 942 O O . LEU A 1 121 ? -6.392 -0.836 4.812 1.00 92.06 121 LEU A O 1
ATOM 946 N N . LEU A 1 122 ? -7.223 -2.906 4.403 1.00 93.19 122 LEU A N 1
ATOM 947 C CA . LEU A 1 122 ? -6.008 -3.676 4.633 1.00 93.19 122 LEU A CA 1
ATOM 948 C C . LEU A 1 122 ? -5.590 -4.332 3.312 1.00 93.19 122 LEU A C 1
ATOM 950 O O . LEU A 1 122 ? -6.359 -5.097 2.735 1.00 93.19 122 LEU A O 1
ATOM 954 N N . VAL A 1 123 ? -4.381 -4.035 2.843 1.00 93.56 123 VAL A N 1
ATOM 955 C CA . VAL A 1 123 ? -3.804 -4.596 1.615 1.00 93.56 123 VAL A CA 1
ATOM 956 C C . VAL A 1 123 ? -2.693 -5.570 1.985 1.00 93.56 123 VAL A C 1
ATOM 958 O O . VAL A 1 123 ? -1.724 -5.201 2.647 1.00 93.56 123 VAL A O 1
ATOM 961 N N . LEU A 1 124 ? -2.818 -6.816 1.539 1.00 92.56 124 LEU A N 1
ATOM 962 C CA . LEU A 1 124 ? -1.796 -7.845 1.704 1.00 92.56 124 LEU A CA 1
ATOM 963 C C . LEU A 1 124 ? -1.082 -8.042 0.366 1.00 92.56 124 LEU A C 1
ATOM 965 O O . LEU A 1 124 ? -1.685 -8.517 -0.593 1.00 92.56 124 LEU A O 1
ATOM 969 N N . TYR A 1 125 ? 0.185 -7.644 0.291 1.00 91.12 125 TYR A N 1
ATOM 970 C CA . TYR A 1 125 ? 0.966 -7.659 -0.942 1.00 91.12 125 TYR A CA 1
ATOM 971 C C . TYR A 1 125 ? 1.983 -8.797 -0.935 1.00 91.12 125 TYR A C 1
ATOM 973 O O . TYR A 1 125 ? 2.781 -8.894 -0.007 1.00 91.12 125 TYR 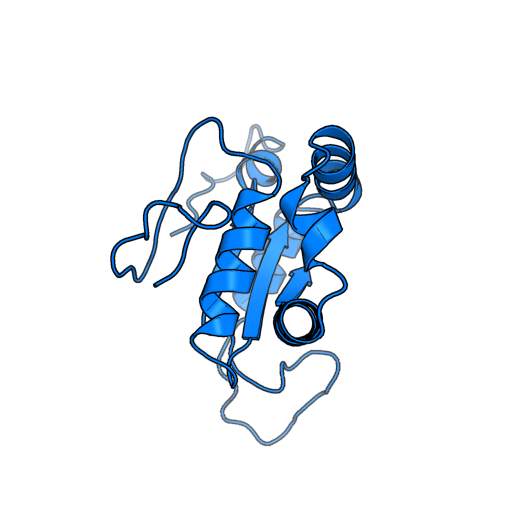A O 1
ATOM 981 N N . GLU A 1 126 ? 1.954 -9.642 -1.970 1.00 85.44 126 GLU A N 1
ATOM 982 C CA . GLU A 1 126 ? 2.919 -10.736 -2.192 1.00 85.44 126 GLU A CA 1
ATOM 983 C C . GLU A 1 126 ? 3.158 -11.643 -0.967 1.00 85.44 126 GLU A C 1
ATOM 985 O O . GLU A 1 126 ? 4.262 -12.138 -0.732 1.00 85.44 126 GLU A O 1
ATOM 990 N N . THR A 1 127 ? 2.111 -11.919 -0.184 1.00 80.50 127 THR A N 1
ATOM 991 C CA . THR A 1 127 ? 2.199 -12.781 1.011 1.00 80.50 127 THR A CA 1
ATOM 992 C C . THR A 1 127 ? 2.591 -14.223 0.695 1.00 80.50 127 THR A C 1
ATOM 994 O O . THR A 1 127 ? 3.083 -14.924 1.575 1.00 80.50 127 THR A O 1
ATOM 997 N N . SER A 1 128 ? 2.438 -14.656 -0.558 1.00 81.25 128 SER A N 1
ATOM 998 C CA . SER A 1 128 ? 2.899 -15.958 -1.045 1.00 81.25 128 SER A CA 1
ATOM 999 C C . SER A 1 128 ? 4.400 -16.172 -0.831 1.00 81.25 128 SER A C 1
ATOM 1001 O O . SER A 1 128 ? 4.809 -17.281 -0.496 1.00 81.25 128 SER A O 1
ATOM 1003 N N . THR A 1 129 ? 5.214 -15.118 -0.941 1.00 81.00 129 THR A N 1
ATOM 1004 C CA . THR A 1 129 ? 6.666 -15.187 -0.699 1.00 81.00 129 THR A CA 1
ATOM 1005 C C . THR A 1 129 ? 6.990 -15.568 0.746 1.00 81.00 129 THR A C 1
ATOM 1007 O O . THR A 1 129 ? 7.904 -16.348 0.981 1.00 81.00 129 THR A O 1
ATOM 1010 N N . LEU A 1 130 ? 6.178 -15.123 1.712 1.00 78.31 130 LEU A N 1
ATOM 1011 C CA . LEU A 1 130 ? 6.327 -15.469 3.132 1.00 78.31 130 LEU A CA 1
ATOM 1012 C C . LEU A 1 130 ? 5.892 -16.905 3.443 1.00 78.31 130 LEU A C 1
ATOM 1014 O O . LEU A 1 130 ? 6.216 -17.423 4.511 1.00 78.31 130 LEU A O 1
ATOM 1018 N N . CYS A 1 131 ? 5.121 -17.528 2.550 1.00 70.31 131 CYS A N 1
ATOM 1019 C CA . CYS A 1 131 ? 4.655 -18.903 2.694 1.00 70.31 131 CYS A CA 1
ATOM 1020 C C . CYS A 1 131 ? 5.578 -19.917 1.990 1.00 70.31 131 CYS A C 1
ATOM 1022 O O . CYS A 1 131 ? 5.449 -21.110 2.251 1.00 70.31 131 CYS A O 1
ATOM 1024 N N . ALA A 1 132 ? 6.471 -19.474 1.096 1.00 65.69 132 ALA A N 1
ATOM 1025 C CA . ALA A 1 132 ? 7.286 -20.356 0.257 1.00 65.69 132 ALA A CA 1
ATOM 1026 C C . ALA A 1 132 ? 8.496 -20.982 0.981 1.00 65.69 132 ALA A C 1
ATOM 1028 O O . ALA A 1 132 ? 9.023 -21.986 0.507 1.00 65.69 132 ALA A O 1
ATOM 1029 N N . ASP A 1 133 ? 8.906 -20.434 2.129 1.00 57.19 133 ASP A N 1
ATOM 1030 C CA . ASP A 1 133 ? 10.129 -20.854 2.831 1.00 57.19 133 ASP A CA 1
ATOM 1031 C C . ASP A 1 133 ? 9.976 -22.123 3.702 1.00 57.19 133 ASP A C 1
ATOM 1033 O O . ASP A 1 133 ? 10.983 -22.690 4.125 1.00 57.19 133 ASP A O 1
ATOM 1037 N N . ASP A 1 134 ? 8.758 -22.632 3.943 1.00 53.62 134 ASP A N 1
ATOM 1038 C CA . ASP A 1 134 ? 8.528 -23.784 4.833 1.00 53.62 134 ASP A CA 1
ATOM 1039 C C . ASP A 1 134 ? 8.067 -25.043 4.078 1.00 53.62 134 ASP A C 1
ATOM 1041 O O . ASP A 1 134 ? 6.875 -25.300 3.908 1.00 53.62 134 ASP A O 1
ATOM 1045 N N . SER A 1 135 ? 9.004 -25.927 3.730 1.00 47.25 135 SER A N 1
ATOM 1046 C CA . SER A 1 135 ? 8.703 -27.275 3.221 1.00 47.25 135 SER A CA 1
ATOM 1047 C C . SER A 1 135 ? 8.277 -28.285 4.310 1.00 47.25 135 SER A C 1
ATOM 1049 O O . SER A 1 135 ? 8.411 -29.490 4.101 1.00 47.25 135 SER A O 1
ATOM 1051 N N . SER A 1 136 ? 7.801 -27.853 5.490 1.00 48.56 136 SER A N 1
ATOM 1052 C CA . SER A 1 136 ? 7.383 -28.784 6.567 1.00 48.56 136 SER A CA 1
ATOM 1053 C C . SER A 1 136 ? 6.406 -28.238 7.634 1.00 48.56 136 SER A C 1
ATOM 1055 O O . SER A 1 136 ? 6.303 -28.817 8.715 1.00 48.56 136 SER A O 1
ATOM 1057 N N . GLY A 1 137 ? 5.649 -27.166 7.361 1.00 45.28 137 GLY A N 1
ATOM 1058 C CA . GLY A 1 137 ? 4.730 -26.538 8.333 1.00 45.28 137 GLY A CA 1
ATOM 1059 C C . GLY A 1 137 ? 3.307 -26.303 7.804 1.00 45.28 137 GLY A C 1
ATOM 1060 O O . GLY A 1 137 ? 3.091 -26.366 6.595 1.00 45.28 137 GLY A O 1
ATOM 1061 N N . PRO A 1 138 ? 2.316 -26.043 8.689 1.00 47.06 138 PRO A N 1
ATOM 1062 C CA . PRO A 1 138 ? 0.896 -26.068 8.350 1.00 47.06 138 PRO A CA 1
ATOM 1063 C C . PRO A 1 138 ? 0.560 -25.049 7.260 1.00 47.06 138 PRO A C 1
ATOM 1065 O O . PRO A 1 138 ? 1.030 -23.902 7.279 1.00 47.06 138 PRO A O 1
ATOM 1068 N N . THR A 1 139 ? -0.273 -25.517 6.330 1.00 46.91 139 THR A N 1
ATOM 1069 C CA . THR A 1 139 ? -0.785 -24.843 5.138 1.00 46.91 139 THR A CA 1
ATOM 1070 C C . THR A 1 139 ? -1.044 -23.364 5.404 1.00 46.91 139 THR A C 1
ATOM 1072 O O . THR A 1 139 ? -1.757 -23.002 6.341 1.00 46.91 139 THR A O 1
ATOM 1075 N N . CYS A 1 140 ? -0.432 -22.500 4.595 1.00 43.28 140 CYS A N 1
ATOM 1076 C CA . CYS A 1 140 ? -0.612 -21.055 4.660 1.00 43.28 140 CYS A CA 1
ATOM 1077 C C . CYS A 1 140 ? -2.024 -20.707 4.157 1.00 43.28 140 CYS A C 1
ATOM 1079 O O . CYS A 1 140 ? -2.216 -20.389 2.989 1.00 43.28 140 CYS A O 1
ATOM 1081 N N . VAL A 1 141 ? -3.032 -20.848 5.018 1.00 40.72 141 VAL A N 1
ATOM 1082 C CA . VAL A 1 141 ? -4.394 -20.386 4.740 1.00 40.72 141 VAL A CA 1
ATOM 1083 C C . VAL A 1 141 ? -4.537 -19.020 5.397 1.00 40.72 141 VAL A C 1
ATOM 1085 O O . VAL A 1 141 ? -4.665 -18.920 6.616 1.00 40.72 141 VAL A O 1
ATOM 1088 N N . ILE A 1 142 ? -4.446 -17.963 4.594 1.00 44.53 142 ILE A N 1
ATOM 1089 C CA . ILE A 1 142 ? -4.856 -16.621 5.007 1.00 44.53 142 ILE A CA 1
ATOM 1090 C C . ILE A 1 142 ? -6.370 -16.584 4.762 1.00 44.53 142 ILE A C 1
ATOM 1092 O O . ILE A 1 142 ? -6.791 -16.496 3.611 1.00 44.53 142 ILE A O 1
ATOM 1096 N N . VAL A 1 143 ? -7.158 -16.799 5.823 1.00 34.75 143 VAL A N 1
ATOM 1097 C CA . VAL A 1 143 ? -8.635 -16.728 5.802 1.00 34.75 143 VAL A CA 1
ATOM 1098 C C . VAL A 1 143 ? -9.081 -15.278 5.911 1.00 34.75 143 VAL A C 1
ATOM 1100 O O . VAL A 1 143 ? -8.520 -14.574 6.781 1.00 34.75 143 VAL A O 1
#

Foldseek 3Di:
DFALDPPPGDDDDDDPDDDDDDDDQLCSVVSRQLRVCLVVVPAAEEEEAQDPVVSVVSCVVSVDPVCVVCVPPPSNVSSVVRYHYDHHNAPVSVVVLVVLPDDDPDDDDDPVSDDPHRHPYYHYPPCVVNVPPDPDDDDPDPD

Sequence (143 aa):
MATLFPTPAPTLPEFRSLLIEGPFHPSAPIHLMLSHVALEPFRRTLMLSPSRKDFASALINFDDEWLKIHGSEGRTCGASSRVDILYPPTRAHLALILSMLHVHDGSFYHPKTTLSVAPSLLVLYETSTLCADDSSGPTCVIV

pLDDT: mean 83.11, std 13.46, range [34.75, 94.19]

Organism: NCBI:txid1314785

Radius of gyration: 16.14 Å; chains: 1; bounding box: 32×47×45 Å